Protein AF-A0A7X0C3B8-F1 (afdb_monomer_lite)

Foldseek 3Di:
DQCLPVDDDDQDDPVSDDCVLCDDPLVPVQWDQDPVGTGGDSVSRVVSVVVVVVVCVVVLVDADPVDPVNHDVVVVVDDDPRSVVVVVVD

Secondary structure (DSSP, 8-state):
--GGGS-SSPPPPGGGS-TTT--GGGHHHHEEEETTEEEE-HHHHHHHHHHHHHHHHHHT----TT-GGG--THHHH--HHHHHHHHTT-

pLDDT: mean 79.98, std 10.64, range [44.5, 93.88]

Structure (mmCIF, N/CA/C/O backbone):
data_AF-A0A7X0C3B8-F1
#
_entry.id   AF-A0A7X0C3B8-F1
#
loop_
_atom_site.group_PDB
_atom_site.id
_atom_site.type_symbol
_atom_site.label_atom_id
_atom_site.label_alt_id
_atom_site.label_comp_id
_atom_site.label_asym_id
_atom_site.label_entity_id
_atom_site.label_seq_id
_atom_site.pdbx_PDB_ins_code
_atom_site.Cartn_x
_atom_site.Cartn_y
_atom_site.Cartn_z
_atom_site.occupancy
_atom_site.B_iso_or_equiv
_atom_site.auth_seq_id
_atom_site.auth_comp_id
_atom_site.auth_asym_id
_atom_site.auth_atom_id
_atom_site.pdbx_PDB_model_num
ATOM 1 N N . MET A 1 1 ? -0.985 -13.125 -0.897 1.00 44.50 1 MET A N 1
ATOM 2 C CA . MET A 1 1 ? 0.175 -12.275 -0.548 1.00 44.50 1 MET A CA 1
ATOM 3 C C . MET A 1 1 ? 0.951 -11.993 -1.827 1.00 44.50 1 MET A C 1
ATOM 5 O O . MET A 1 1 ? 1.160 -12.951 -2.565 1.00 44.50 1 MET A O 1
ATOM 9 N N . PRO A 1 2 ? 1.293 -10.732 -2.148 1.00 56.91 2 PRO A N 1
ATOM 10 C CA . PRO A 1 2 ? 1.984 -10.406 -3.395 1.00 56.91 2 PRO A CA 1
ATOM 11 C C . PRO A 1 2 ? 3.374 -11.057 -3.437 1.00 56.91 2 PRO A C 1
ATOM 13 O O . PRO A 1 2 ? 4.131 -10.958 -2.472 1.00 56.91 2 PRO A O 1
ATOM 16 N N . ARG A 1 3 ? 3.719 -11.686 -4.568 1.00 60.59 3 ARG A N 1
ATOM 17 C CA . ARG A 1 3 ? 4.987 -12.417 -4.799 1.00 60.59 3 ARG A CA 1
ATOM 18 C C . ARG A 1 3 ? 6.231 -11.517 -4.874 1.00 60.59 3 ARG A C 1
ATOM 20 O O . ARG A 1 3 ? 7.351 -11.987 -5.035 1.00 60.59 3 ARG A O 1
ATOM 27 N N . LEU A 1 4 ? 6.050 -10.206 -4.721 1.00 60.94 4 LEU A N 1
ATOM 28 C CA . LEU A 1 4 ? 7.096 -9.181 -4.756 1.00 60.94 4 LEU A CA 1
ATOM 29 C C . LEU A 1 4 ? 8.230 -9.395 -3.726 1.00 60.94 4 LEU A C 1
ATOM 31 O O . LEU A 1 4 ? 9.361 -8.935 -3.938 1.00 60.94 4 LEU A O 1
ATOM 35 N N . LEU A 1 5 ? 7.927 -10.058 -2.603 1.00 61.19 5 LEU A N 1
ATOM 36 C CA . LEU A 1 5 ? 8.845 -10.250 -1.473 1.00 61.19 5 LEU A CA 1
ATOM 37 C C . LEU A 1 5 ? 9.628 -11.572 -1.524 1.00 61.19 5 LEU A C 1
ATOM 39 O O . LEU A 1 5 ? 10.552 -11.745 -0.728 1.00 61.19 5 LEU A O 1
ATOM 43 N N . ASP A 1 6 ? 9.330 -12.454 -2.480 1.00 64.44 6 ASP A N 1
ATOM 44 C CA . ASP A 1 6 ? 10.054 -13.711 -2.668 1.00 64.44 6 ASP A CA 1
ATOM 45 C C . ASP A 1 6 ? 11.468 -13.387 -3.183 1.00 64.44 6 ASP A C 1
ATOM 47 O O . ASP A 1 6 ? 11.680 -12.865 -4.281 1.00 64.44 6 ASP A O 1
ATOM 51 N N . GLY A 1 7 ? 12.459 -13.553 -2.313 1.00 60.16 7 GLY A N 1
ATOM 52 C CA . GLY A 1 7 ? 13.778 -12.953 -2.467 1.00 60.16 7 GLY A CA 1
ATOM 53 C C . GLY A 1 7 ? 14.591 -13.395 -3.694 1.00 60.16 7 GLY A C 1
ATOM 54 O O . GLY A 1 7 ? 14.596 -14.550 -4.098 1.00 60.16 7 GLY A O 1
ATOM 55 N N . ARG A 1 8 ? 15.407 -12.428 -4.148 1.00 59.66 8 ARG A N 1
ATOM 56 C CA . ARG A 1 8 ? 16.632 -12.511 -4.973 1.00 59.66 8 ARG A CA 1
ATOM 57 C C . ARG A 1 8 ? 16.470 -12.961 -6.445 1.00 59.66 8 ARG A C 1
ATOM 59 O O . ARG A 1 8 ? 16.464 -14.136 -6.765 1.00 59.66 8 ARG A O 1
ATOM 66 N N . LYS A 1 9 ? 16.550 -11.973 -7.352 1.00 56.16 9 LYS A N 1
ATOM 67 C CA . LYS A 1 9 ? 16.869 -12.046 -8.805 1.00 56.16 9 LYS A CA 1
ATOM 68 C C . LYS A 1 9 ? 15.733 -12.124 -9.833 1.00 56.16 9 LYS A C 1
ATOM 70 O O . LYS A 1 9 ? 16.026 -11.910 -11.008 1.00 56.16 9 LYS A O 1
ATOM 75 N N . LYS A 1 10 ? 14.467 -12.342 -9.471 1.00 65.81 10 LYS A N 1
ATOM 76 C CA . LYS A 1 10 ? 13.395 -12.286 -10.483 1.00 65.81 10 LYS A CA 1
ATOM 77 C C . LYS A 1 10 ? 13.088 -10.829 -10.860 1.00 65.81 10 LYS A C 1
ATOM 79 O O . LYS A 1 10 ? 12.862 -10.001 -9.976 1.00 65.81 10 LYS A O 1
ATOM 84 N N . LYS A 1 11 ? 13.095 -10.511 -12.164 1.00 70.06 11 LYS A N 1
ATOM 85 C CA . LYS A 1 11 ? 12.548 -9.241 -12.670 1.00 70.06 11 LYS A CA 1
ATOM 86 C C . LYS A 1 11 ? 11.071 -9.200 -12.292 1.00 70.06 11 LYS A C 1
ATOM 88 O O . LYS A 1 11 ? 10.319 -10.084 -12.691 1.00 70.06 11 LYS A O 1
ATOM 93 N N . VAL A 1 12 ? 10.701 -8.210 -11.489 1.00 77.69 12 VAL A N 1
ATOM 94 C CA . VAL A 1 12 ? 9.320 -7.992 -11.064 1.00 77.69 12 VAL A CA 1
ATOM 95 C C . VAL A 1 12 ? 8.530 -7.510 -12.270 1.00 77.69 12 VAL A C 1
ATOM 97 O O . VAL A 1 12 ? 8.911 -6.536 -12.921 1.00 77.69 12 VAL A O 1
ATOM 100 N N . THR A 1 13 ? 7.456 -8.220 -12.576 1.00 80.50 13 THR A N 1
ATOM 101 C CA . THR A 1 13 ? 6.535 -7.880 -13.658 1.00 80.50 13 THR A CA 1
ATOM 102 C C . THR A 1 13 ? 5.265 -7.254 -13.096 1.00 80.50 13 THR A C 1
ATOM 104 O O . THR A 1 13 ? 5.001 -7.327 -11.896 1.00 80.50 13 THR A O 1
ATOM 107 N N . GLU A 1 14 ? 4.456 -6.650 -13.964 1.00 81.75 14 GLU A N 1
ATOM 108 C CA . GLU A 1 14 ? 3.131 -6.139 -13.588 1.00 81.75 14 GLU A CA 1
ATOM 109 C C . GLU A 1 14 ? 2.249 -7.219 -12.951 1.00 81.75 14 GLU A C 1
ATOM 111 O O . GLU A 1 14 ? 1.535 -6.935 -11.998 1.00 81.75 14 GLU A O 1
ATOM 116 N N . ALA A 1 15 ? 2.368 -8.473 -13.398 1.00 82.50 15 ALA A N 1
ATOM 117 C CA . ALA A 1 15 ? 1.626 -9.600 -12.837 1.00 82.50 15 ALA A CA 1
ATOM 118 C C . ALA A 1 15 ? 2.045 -9.974 -11.400 1.00 82.50 15 ALA A C 1
ATOM 120 O O . ALA A 1 15 ? 1.321 -10.699 -10.718 1.00 82.50 15 ALA A O 1
ATOM 121 N N . ASP A 1 16 ? 3.207 -9.511 -10.928 1.00 80.75 16 ASP A N 1
ATO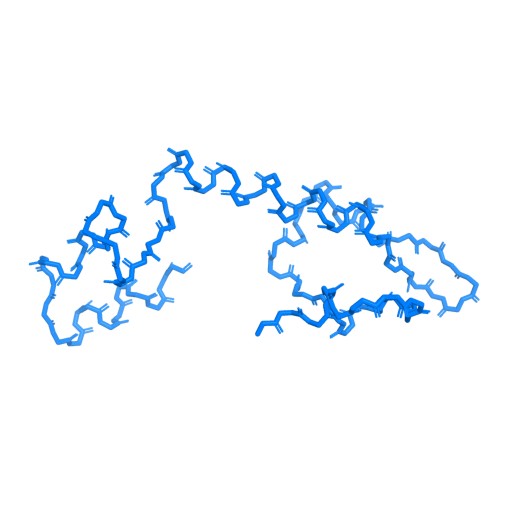M 122 C CA . ASP A 1 16 ? 3.692 -9.785 -9.570 1.00 80.75 16 ASP A CA 1
ATOM 123 C C . ASP A 1 16 ? 3.200 -8.742 -8.543 1.00 80.75 16 ASP A C 1
ATOM 125 O O . ASP A 1 16 ? 3.445 -8.897 -7.339 1.00 80.75 16 ASP A O 1
ATOM 129 N N . ILE A 1 17 ? 2.525 -7.677 -8.997 1.00 82.81 17 ILE A N 1
ATOM 130 C CA . ILE A 1 17 ? 2.102 -6.538 -8.176 1.00 82.81 17 ILE A CA 1
ATOM 131 C C . ILE A 1 17 ? 0.588 -6.360 -8.243 1.00 82.81 17 ILE A C 1
ATOM 133 O O . ILE A 1 17 ? -0.039 -6.514 -9.284 1.00 82.81 17 ILE A O 1
ATOM 137 N N . ASP A 1 18 ? 0.004 -5.992 -7.108 1.00 82.12 18 ASP A N 1
ATOM 138 C CA . ASP A 1 18 ? -1.384 -5.556 -7.050 1.00 82.12 18 ASP A CA 1
ATOM 139 C C . ASP A 1 18 ? -1.515 -4.115 -7.577 1.00 82.12 18 ASP A C 1
ATOM 141 O O . ASP A 1 18 ? -0.843 -3.199 -7.093 1.00 82.12 18 ASP A O 1
ATOM 145 N N . ALA A 1 19 ? -2.386 -3.910 -8.566 1.00 81.56 19 ALA A N 1
ATOM 146 C CA . ALA A 1 19 ? -2.649 -2.601 -9.157 1.00 81.56 19 ALA A CA 1
ATOM 147 C C . ALA A 1 19 ? -3.448 -1.672 -8.226 1.00 81.56 19 ALA A C 1
ATOM 149 O O . ALA A 1 19 ? -3.375 -0.453 -8.386 1.00 81.56 19 ALA A O 1
ATOM 150 N N . GLY A 1 20 ? -4.174 -2.224 -7.245 1.00 84.88 20 GLY A N 1
ATOM 151 C CA . GLY A 1 20 ? -4.999 -1.473 -6.294 1.00 84.88 20 GLY A CA 1
ATOM 152 C C . GLY A 1 20 ? -4.268 -0.312 -5.602 1.00 84.88 20 GLY A C 1
ATOM 153 O O . GLY A 1 20 ? -4.740 0.822 -5.681 1.00 84.88 20 GLY A O 1
ATOM 154 N N . PRO A 1 21 ? -3.100 -0.532 -4.969 1.00 83.69 21 PRO A N 1
ATOM 155 C CA . PRO A 1 21 ? -2.329 0.553 -4.367 1.00 83.69 21 PRO A CA 1
ATOM 156 C C . PRO A 1 21 ? -1.696 1.497 -5.406 1.00 83.69 21 PRO A C 1
ATOM 158 O O . PRO A 1 21 ? -1.441 2.663 -5.116 1.00 83.69 21 PRO A O 1
ATOM 161 N N . VAL A 1 22 ? -1.400 1.070 -6.632 1.00 88.69 22 VAL A N 1
ATOM 162 C CA . VAL A 1 22 ? -0.621 1.900 -7.569 1.00 88.69 22 VAL A CA 1
ATOM 163 C C . VAL A 1 22 ? -1.518 2.935 -8.267 1.00 88.69 22 VAL A C 1
ATOM 165 O O . VAL A 1 22 ? -1.930 2.794 -9.419 1.00 88.69 22 VAL A O 1
ATOM 168 N N . THR A 1 23 ? -1.822 4.026 -7.563 1.00 89.06 23 THR A N 1
ATOM 169 C CA . THR A 1 23 ? -2.743 5.079 -8.017 1.00 89.06 23 THR A CA 1
ATOM 170 C C . THR A 1 23 ? -2.072 6.448 -8.154 1.00 89.06 23 THR A C 1
ATOM 172 O O . THR A 1 23 ? -1.000 6.720 -7.607 1.00 89.06 23 THR A O 1
ATOM 175 N N . GLY A 1 24 ? -2.712 7.336 -8.922 1.00 90.56 24 GLY A N 1
ATOM 176 C CA . GLY A 1 24 ? -2.288 8.728 -9.074 1.00 90.56 24 GLY A CA 1
ATOM 177 C C . GLY A 1 24 ? -0.843 8.879 -9.557 1.00 90.56 24 GLY A C 1
ATOM 178 O O . GLY A 1 24 ? -0.424 8.247 -10.529 1.00 90.56 24 GLY A O 1
ATOM 179 N N . SER A 1 25 ? -0.074 9.723 -8.864 1.00 90.38 25 SER A N 1
ATOM 180 C CA . SER A 1 25 ? 1.314 10.040 -9.221 1.00 90.38 25 SER A CA 1
ATOM 181 C C . SER A 1 25 ? 2.264 8.842 -9.149 1.00 90.38 25 SER A C 1
ATOM 183 O O . SER A 1 25 ? 3.287 8.857 -9.834 1.00 90.38 25 SER A O 1
ATOM 185 N N . TRP A 1 26 ? 1.924 7.791 -8.394 1.00 93.88 26 TRP A N 1
ATOM 186 C CA . TRP A 1 26 ? 2.756 6.593 -8.279 1.00 93.88 26 TRP A CA 1
ATOM 187 C C . TRP A 1 26 ? 2.799 5.766 -9.560 1.00 93.88 26 TRP A C 1
ATOM 189 O O . TRP A 1 26 ? 3.820 5.131 -9.806 1.00 93.88 26 TRP A O 1
ATOM 199 N N . LYS A 1 27 ? 1.763 5.818 -10.413 1.00 90.88 27 LYS A N 1
ATOM 200 C CA . LYS A 1 27 ? 1.729 5.039 -11.664 1.00 90.88 27 LYS A CA 1
ATOM 201 C C . LYS A 1 27 ? 2.974 5.275 -12.522 1.00 90.88 27 LYS A C 1
ATOM 203 O O . LYS A 1 27 ? 3.604 4.330 -12.970 1.00 90.88 27 LYS A O 1
ATOM 208 N N . ARG A 1 28 ? 3.395 6.531 -12.673 1.00 90.06 28 ARG A N 1
ATOM 209 C CA . ARG A 1 28 ? 4.579 6.883 -13.479 1.00 90.06 28 ARG A CA 1
ATOM 210 C C . ARG A 1 28 ? 5.909 6.469 -12.845 1.00 90.06 28 ARG A C 1
ATOM 212 O O . ARG A 1 28 ? 6.902 6.361 -13.548 1.00 90.06 28 ARG A O 1
ATOM 219 N N . LEU A 1 29 ? 5.940 6.306 -11.522 1.00 90.94 29 LEU A N 1
ATOM 220 C CA . LEU A 1 29 ? 7.148 5.926 -10.785 1.00 90.94 29 LEU A CA 1
ATOM 221 C C . LEU A 1 29 ? 7.312 4.408 -10.732 1.00 90.94 29 LEU A C 1
ATOM 223 O O . LEU A 1 29 ? 8.428 3.908 -10.794 1.00 90.94 29 LEU A O 1
ATOM 227 N N . VAL A 1 30 ? 6.196 3.688 -10.613 1.00 91.94 30 VAL A N 1
ATOM 228 C CA . VAL A 1 30 ? 6.174 2.226 -10.565 1.00 91.94 30 VAL A CA 1
ATOM 229 C C . VAL A 1 30 ? 6.325 1.642 -11.966 1.00 91.94 30 VAL A C 1
ATOM 231 O O . VAL A 1 30 ? 7.135 0.740 -12.147 1.00 91.94 30 VAL A O 1
ATOM 234 N N . HIS A 1 31 ? 5.609 2.172 -12.961 1.00 90.25 31 HIS A N 1
ATOM 235 C CA . HIS A 1 31 ? 5.671 1.698 -14.343 1.00 90.25 31 HIS A CA 1
ATOM 236 C C . HIS A 1 31 ? 6.645 2.568 -15.146 1.00 90.25 31 HIS A C 1
ATOM 238 O O . HIS A 1 31 ? 6.339 3.712 -15.486 1.00 90.25 31 HIS A O 1
ATOM 244 N N . ARG A 1 32 ? 7.827 2.027 -15.457 1.00 84.00 32 ARG A N 1
ATOM 245 C CA . ARG A 1 32 ? 8.853 2.693 -16.269 1.00 84.00 32 ARG A CA 1
ATOM 246 C C . ARG A 1 32 ? 8.868 2.121 -17.692 1.00 84.00 32 ARG A C 1
ATOM 248 O O . ARG A 1 32 ? 8.765 0.905 -17.843 1.00 84.00 32 ARG A O 1
ATOM 255 N N . PRO A 1 33 ? 9.048 2.942 -18.741 1.00 80.19 33 PRO A N 1
ATOM 256 C CA . PRO A 1 33 ? 9.271 2.427 -20.089 1.00 80.19 33 PRO A CA 1
ATOM 257 C C . PRO A 1 33 ? 10.540 1.568 -20.141 1.00 80.19 33 PRO A C 1
ATOM 259 O O . PRO A 1 33 ? 11.573 1.952 -19.588 1.00 80.19 33 PRO A O 1
ATOM 262 N N . GLY A 1 34 ? 10.468 0.421 -20.810 1.00 77.19 34 GLY A N 1
ATOM 263 C CA . GLY A 1 34 ? 11.581 -0.499 -21.004 1.00 77.19 34 GLY A CA 1
ATOM 264 C C . GLY A 1 34 ? 11.599 -1.113 -22.410 1.00 77.19 34 GLY A C 1
ATOM 265 O O . GLY A 1 34 ? 10.645 -0.950 -23.172 1.00 77.19 34 GLY A O 1
ATOM 266 N N . PRO A 1 35 ? 12.671 -1.845 -22.769 1.00 70.75 35 PRO A N 1
ATOM 267 C CA . PRO A 1 35 ? 12.887 -2.352 -24.131 1.00 70.75 35 PRO A CA 1
ATOM 268 C C . PRO A 1 35 ? 11.800 -3.304 -24.660 1.00 70.75 35 PRO A C 1
ATOM 270 O O . PRO A 1 35 ? 11.693 -3.496 -25.865 1.00 70.75 35 PRO A O 1
ATOM 273 N N . HIS A 1 36 ? 10.997 -3.897 -23.772 1.00 71.81 36 HIS A N 1
ATOM 274 C CA . HIS A 1 36 ? 9.929 -4.849 -24.106 1.00 71.81 36 HIS A CA 1
ATOM 275 C C . HIS A 1 36 ? 8.548 -4.405 -23.581 1.00 71.81 36 HIS A C 1
ATOM 277 O O . HIS A 1 36 ? 7.692 -5.248 -23.333 1.00 71.81 36 HIS A O 1
ATOM 283 N N . GLY A 1 37 ? 8.335 -3.100 -23.364 1.00 76.31 37 GLY A N 1
ATOM 284 C CA . GLY A 1 37 ? 7.096 -2.549 -22.792 1.00 76.31 37 GLY A CA 1
ATOM 285 C C . GLY A 1 37 ? 7.304 -1.903 -21.418 1.00 76.31 37 GLY A C 1
ATOM 286 O O . GLY A 1 37 ? 8.395 -1.416 -21.121 1.00 76.31 37 GLY A O 1
ATOM 287 N N . SER A 1 38 ? 6.272 -1.864 -20.567 1.00 75.31 38 SER A N 1
ATOM 288 C CA . SER A 1 38 ? 6.393 -1.346 -19.197 1.00 75.31 38 SER A CA 1
ATOM 289 C C . SER A 1 38 ? 7.173 -2.326 -18.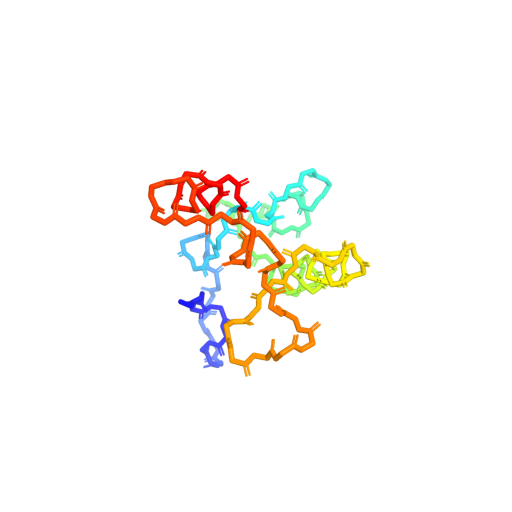313 1.00 75.31 38 SER A C 1
ATOM 291 O O . SER A 1 38 ? 6.918 -3.526 -18.271 1.00 75.31 38 SER A O 1
ATOM 293 N N . THR A 1 39 ? 8.172 -1.815 -17.602 1.00 84.31 39 THR A N 1
ATOM 294 C CA . THR A 1 39 ? 8.898 -2.538 -16.554 1.00 84.31 39 THR A CA 1
ATOM 295 C C . THR A 1 39 ? 8.518 -1.953 -15.209 1.00 84.31 39 THR A C 1
ATOM 297 O O . THR A 1 39 ? 8.339 -0.740 -15.088 1.00 84.31 39 THR A O 1
ATOM 300 N N . VAL A 1 40 ? 8.429 -2.801 -14.188 1.00 88.25 40 VAL A N 1
ATOM 301 C CA . VAL A 1 40 ? 8.139 -2.322 -12.844 1.00 88.25 40 VAL A CA 1
ATOM 302 C C . VAL A 1 40 ? 9.420 -2.006 -12.078 1.00 88.25 40 VAL A C 1
ATOM 304 O O . VAL A 1 40 ? 10.298 -2.855 -11.916 1.00 88.25 40 VAL A O 1
ATOM 307 N N . ASP A 1 41 ? 9.505 -0.786 -11.553 1.00 88.88 41 ASP A N 1
ATOM 308 C CA . ASP A 1 41 ? 10.509 -0.419 -10.563 1.00 88.88 41 ASP A CA 1
ATOM 309 C C . ASP A 1 41 ? 10.119 -0.982 -9.185 1.00 88.88 41 ASP A C 1
ATOM 311 O O . ASP A 1 41 ? 9.175 -0.532 -8.524 1.00 88.88 41 ASP A O 1
ATOM 315 N N . LYS A 1 42 ? 10.873 -1.992 -8.737 1.00 85.50 42 LYS A N 1
ATOM 316 C CA . LYS A 1 42 ? 10.656 -2.667 -7.451 1.00 85.50 42 LYS A CA 1
ATOM 317 C C . LYS A 1 42 ? 10.752 -1.707 -6.262 1.00 85.50 42 LYS A C 1
ATOM 319 O O . LYS A 1 42 ? 9.988 -1.848 -5.302 1.00 85.50 42 LYS A O 1
ATOM 324 N N . ASN A 1 43 ? 11.680 -0.755 -6.299 1.00 88.50 43 ASN A N 1
ATOM 325 C CA . ASN A 1 43 ? 11.908 0.165 -5.189 1.00 88.50 43 ASN A CA 1
ATOM 326 C C . ASN A 1 43 ? 10.766 1.178 -5.110 1.00 88.50 43 ASN A C 1
ATOM 328 O O . ASN A 1 43 ? 10.208 1.386 -4.031 1.00 88.50 43 ASN A O 1
ATOM 332 N N . ALA A 1 44 ? 10.349 1.731 -6.251 1.00 91.19 44 ALA A N 1
ATOM 333 C CA . ALA A 1 44 ? 9.190 2.611 -6.327 1.00 91.19 44 ALA A CA 1
ATOM 334 C C . ALA A 1 44 ? 7.908 1.893 -5.885 1.00 91.19 44 ALA A C 1
ATOM 336 O O . ALA A 1 44 ? 7.141 2.450 -5.102 1.00 91.19 44 ALA A O 1
ATOM 337 N N . CYS A 1 45 ? 7.704 0.639 -6.307 1.00 90.12 45 CYS A N 1
ATOM 338 C CA . CYS A 1 45 ? 6.580 -0.178 -5.850 1.00 90.12 45 CYS A CA 1
ATOM 339 C C . CYS A 1 45 ? 6.609 -0.380 -4.329 1.00 90.12 45 CYS A C 1
ATOM 341 O O . CYS A 1 45 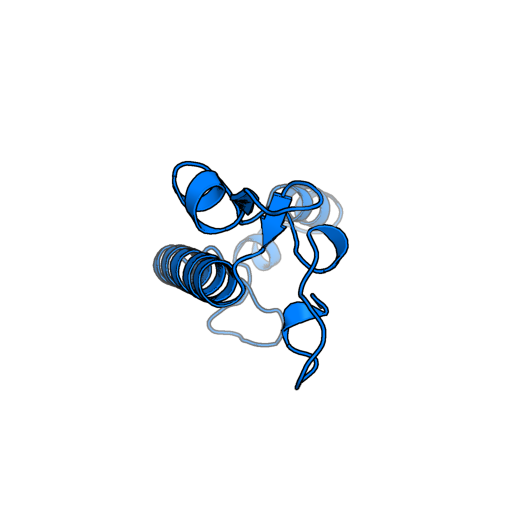? 5.599 -0.181 -3.654 1.00 90.12 45 CYS A O 1
ATOM 343 N N . THR A 1 46 ? 7.769 -0.729 -3.769 1.00 90.56 46 THR A N 1
ATOM 344 C CA . THR A 1 46 ? 7.927 -0.934 -2.320 1.00 90.56 46 THR A CA 1
ATOM 345 C C . THR A 1 46 ? 7.596 0.346 -1.552 1.00 90.56 46 THR A C 1
ATOM 347 O O . THR A 1 46 ? 6.796 0.324 -0.617 1.00 90.56 46 THR A O 1
ATOM 350 N N . MET A 1 47 ? 8.135 1.488 -1.986 1.00 93.44 47 MET A N 1
ATOM 351 C CA . MET A 1 47 ? 7.860 2.785 -1.365 1.00 93.44 47 MET A CA 1
ATOM 352 C C . MET A 1 47 ? 6.398 3.219 -1.517 1.00 93.44 47 MET A C 1
ATOM 354 O O . MET A 1 47 ? 5.828 3.775 -0.575 1.00 93.44 47 MET A O 1
ATOM 358 N N . CYS A 1 48 ? 5.772 2.936 -2.661 1.00 93.69 48 CYS A N 1
ATOM 359 C CA . CYS A 1 48 ? 4.356 3.195 -2.916 1.00 93.69 48 CYS A CA 1
ATOM 360 C C . CYS A 1 48 ? 3.466 2.443 -1.915 1.00 93.69 48 CYS A C 1
ATOM 362 O O . CYS A 1 48 ? 2.598 3.051 -1.277 1.00 93.69 48 CYS A O 1
ATOM 364 N N . VAL A 1 49 ? 3.724 1.143 -1.730 1.00 91.50 49 VAL A N 1
ATOM 365 C CA . VAL A 1 49 ? 3.001 0.289 -0.777 1.00 91.50 49 VAL A CA 1
ATOM 366 C C . VAL A 1 49 ? 3.215 0.778 0.653 1.00 91.50 49 VAL A C 1
ATOM 368 O O . VAL A 1 49 ? 2.242 1.007 1.367 1.00 91.50 49 VAL A O 1
ATOM 371 N N . LEU A 1 50 ? 4.463 1.020 1.066 1.00 93.06 50 LEU A N 1
ATOM 372 C CA . LEU A 1 50 ? 4.773 1.491 2.421 1.00 93.06 50 LEU A CA 1
ATOM 373 C C . LEU A 1 50 ? 4.134 2.850 2.729 1.00 93.06 50 LEU A C 1
ATOM 375 O O . LEU A 1 50 ? 3.602 3.053 3.821 1.00 93.06 50 LEU A O 1
ATOM 379 N N . THR A 1 51 ? 4.138 3.774 1.766 1.00 93.62 51 THR A N 1
ATOM 380 C CA . THR A 1 51 ? 3.540 5.103 1.941 1.00 93.62 51 THR A CA 1
ATOM 381 C C . THR A 1 51 ? 2.031 5.009 2.134 1.00 93.62 51 THR A C 1
ATOM 383 O O . THR A 1 51 ? 1.477 5.652 3.028 1.00 93.62 51 THR A O 1
ATOM 386 N N . GLN A 1 52 ? 1.347 4.209 1.317 1.00 90.44 52 GLN A N 1
ATOM 387 C CA . GLN A 1 52 ? -0.100 4.033 1.444 1.00 90.44 52 GLN A CA 1
ATOM 388 C C . GLN A 1 52 ? -0.466 3.280 2.709 1.00 90.44 52 GLN A C 1
ATOM 390 O O . GLN A 1 52 ? -1.342 3.726 3.448 1.00 90.44 52 GLN A O 1
ATOM 395 N N . PHE A 1 53 ? 0.270 2.217 3.023 1.00 90.31 53 PHE A N 1
ATOM 396 C CA . PHE A 1 53 ? 0.107 1.483 4.266 1.00 90.31 53 PHE A CA 1
ATOM 397 C C . PHE A 1 53 ? 0.242 2.412 5.478 1.00 90.31 53 PHE A C 1
ATOM 399 O O . PHE A 1 53 ? -0.627 2.433 6.347 1.00 90.31 53 PHE A O 1
ATOM 406 N N . HIS A 1 54 ? 1.264 3.273 5.502 1.00 90.75 54 HIS A N 1
ATOM 407 C CA . HIS A 1 54 ? 1.434 4.267 6.559 1.00 90.75 54 HIS A CA 1
ATOM 408 C C . HIS A 1 54 ? 0.263 5.265 6.639 1.00 90.75 54 HIS A C 1
ATOM 410 O O . HIS A 1 54 ? -0.197 5.588 7.738 1.00 90.75 54 HIS A O 1
ATOM 416 N N . ARG A 1 55 ? -0.257 5.739 5.497 1.00 90.88 55 ARG A N 1
ATOM 417 C CA . ARG A 1 55 ? -1.433 6.631 5.454 1.00 90.88 55 ARG A CA 1
ATOM 418 C C . ARG A 1 55 ? -2.677 5.961 6.040 1.00 90.88 55 ARG A C 1
ATOM 420 O O . ARG A 1 55 ? -3.329 6.561 6.894 1.00 90.88 55 ARG A O 1
ATOM 427 N N . HIS A 1 56 ? -2.967 4.722 5.653 1.00 89.00 56 HIS A N 1
ATOM 428 C CA . HIS A 1 56 ? -4.108 3.970 6.181 1.00 89.00 56 HIS A CA 1
ATOM 429 C C . HIS A 1 56 ? -3.927 3.599 7.661 1.00 89.00 56 HIS A C 1
ATOM 431 O O . HIS A 1 56 ? -4.876 3.671 8.443 1.00 89.00 56 HIS A O 1
ATOM 437 N N . LEU A 1 57 ? -2.697 3.312 8.108 1.00 87.88 57 LEU A N 1
ATOM 438 C CA . LEU A 1 57 ? -2.407 3.119 9.532 1.00 87.88 57 LEU A CA 1
ATOM 439 C C . LEU A 1 57 ? -2.710 4.364 10.371 1.00 87.88 57 LEU A C 1
ATOM 441 O O . LEU A 1 57 ? -3.217 4.207 11.489 1.00 87.88 57 LEU A O 1
ATOM 445 N N . LYS A 1 58 ? -2.402 5.564 9.853 1.00 88.88 58 LYS A N 1
ATOM 446 C CA . LYS A 1 58 ? -2.709 6.852 10.499 1.00 88.88 58 LYS A CA 1
ATOM 447 C C . LYS A 1 58 ? -4.212 7.123 10.562 1.00 88.88 58 LYS A C 1
ATOM 449 O O . LYS A 1 58 ? -4.685 7.571 11.599 1.00 88.88 58 LYS A O 1
ATOM 454 N N . ARG A 1 59 ? -4.953 6.808 9.496 1.00 87.94 59 ARG A N 1
ATOM 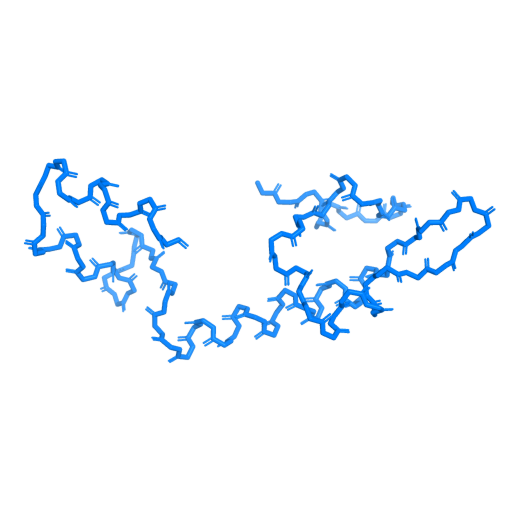455 C CA . ARG A 1 59 ? -6.417 6.981 9.423 1.00 87.94 59 ARG A CA 1
ATOM 456 C C . ARG A 1 59 ? -7.226 5.927 10.179 1.00 87.94 59 ARG A C 1
ATOM 458 O O . ARG A 1 59 ? -8.420 6.115 10.345 1.00 87.94 59 ARG A O 1
ATOM 465 N N . ARG A 1 60 ? -6.566 4.880 10.695 1.00 83.06 60 ARG A N 1
ATOM 466 C CA . ARG A 1 60 ? -7.192 3.715 11.354 1.00 83.06 60 ARG A CA 1
ATOM 467 C C . ARG A 1 60 ? -8.033 2.849 10.404 1.00 83.06 60 ARG A C 1
ATOM 469 O O . ARG A 1 60 ? -8.851 2.081 10.886 1.00 83.06 60 ARG A O 1
ATOM 476 N N . ASP A 1 61 ? -7.736 2.880 9.107 1.00 85.19 61 ASP A N 1
ATOM 477 C CA . ASP A 1 61 ? -8.461 2.106 8.083 1.00 85.19 61 ASP A CA 1
ATOM 478 C C . ASP A 1 61 ? -7.967 0.653 7.953 1.00 85.19 61 ASP A C 1
ATOM 480 O O . ASP A 1 61 ? -8.565 -0.156 7.252 1.00 85.19 61 ASP A O 1
ATOM 484 N N . ILE A 1 62 ? -6.842 0.308 8.590 1.00 85.00 62 ILE A N 1
ATOM 485 C CA . ILE A 1 62 ? -6.311 -1.062 8.584 1.00 85.00 62 ILE A CA 1
ATOM 486 C C . ILE A 1 62 ? -6.752 -1.776 9.849 1.00 85.00 62 ILE A C 1
ATOM 488 O O . ILE A 1 62 ? -6.320 -1.421 10.956 1.00 85.00 62 ILE A O 1
ATOM 492 N N . HIS A 1 63 ? -7.544 -2.824 9.646 1.00 84.31 63 HIS A N 1
ATOM 493 C CA . HIS A 1 63 ? -8.059 -3.671 10.705 1.00 84.31 63 HIS A CA 1
ATOM 494 C C . HIS A 1 63 ? -7.408 -5.057 10.687 1.00 84.31 63 HIS A C 1
ATOM 496 O O . HIS A 1 63 ? -7.084 -5.605 9.636 1.00 84.31 63 HIS A O 1
ATOM 502 N N . SER A 1 64 ? -7.207 -5.631 11.868 1.00 82.38 64 SER A N 1
ATOM 503 C CA . SER A 1 64 ? -6.693 -6.985 12.056 1.00 82.38 64 SER A CA 1
ATOM 504 C C . SER A 1 64 ? -7.559 -7.718 13.065 1.00 82.38 64 SER A C 1
ATOM 506 O O . SER A 1 64 ? -7.791 -7.225 14.167 1.00 82.38 64 SER A O 1
ATOM 508 N N . HIS A 1 65 ? -8.005 -8.920 12.701 1.00 74.88 65 HIS A N 1
ATOM 509 C CA . HIS A 1 65 ? -8.835 -9.753 13.569 1.00 74.88 65 HIS A CA 1
ATOM 510 C C . HIS A 1 65 ? -8.085 -10.209 14.833 1.00 74.88 65 HIS A C 1
ATOM 512 O O . HIS A 1 65 ? -8.675 -10.323 15.899 1.00 74.88 65 HIS A O 1
ATOM 518 N N . ALA A 1 66 ? -6.770 -10.429 14.733 1.00 78.81 66 ALA A N 1
ATOM 519 C CA . ALA A 1 66 ? -5.947 -10.928 15.836 1.00 78.81 66 ALA A CA 1
ATOM 520 C C . ALA A 1 66 ? -5.538 -9.842 16.851 1.00 78.81 66 ALA A C 1
ATOM 522 O O . ALA A 1 66 ? -4.900 -10.145 17.854 1.00 78.81 66 ALA A O 1
ATOM 523 N N . SER A 1 67 ? -5.854 -8.568 16.596 1.00 77.94 67 SER A N 1
ATOM 524 C CA . SER A 1 67 ? -5.420 -7.455 17.441 1.00 77.94 67 SER A CA 1
ATOM 525 C C . SER A 1 67 ? -6.611 -6.690 17.996 1.00 77.94 67 SER A C 1
ATOM 527 O O . SER A 1 67 ? -7.299 -5.997 17.253 1.00 77.94 67 SER A O 1
ATOM 529 N N . ALA A 1 68 ? -6.784 -6.702 19.321 1.00 75.94 68 ALA A N 1
ATOM 530 C CA . ALA A 1 68 ? -7.825 -5.914 19.986 1.00 75.94 68 ALA A CA 1
ATOM 531 C C . ALA A 1 68 ? -7.688 -4.404 19.697 1.00 75.94 68 ALA A C 1
ATOM 533 O O . ALA A 1 68 ? -8.669 -3.712 19.456 1.00 75.94 68 ALA A O 1
ATOM 534 N N . ARG A 1 69 ? -6.452 -3.887 19.613 1.00 80.56 69 ARG A N 1
ATOM 535 C CA . ARG A 1 69 ? -6.178 -2.461 19.338 1.00 80.56 69 ARG A CA 1
ATOM 536 C C . ARG A 1 69 ? -6.490 -2.036 17.896 1.00 80.56 69 ARG A C 1
ATOM 538 O O . ARG A 1 69 ? -6.621 -0.839 17.623 1.00 80.56 69 ARG A O 1
ATOM 545 N N . ARG A 1 70 ? -6.519 -2.989 16.962 1.00 79.25 70 ARG A N 1
ATOM 546 C CA . ARG A 1 70 ? -6.740 -2.766 15.524 1.00 79.25 70 ARG A CA 1
ATOM 547 C C . ARG A 1 70 ? -7.951 -3.552 15.017 1.00 79.25 70 ARG A C 1
ATOM 549 O O . ARG A 1 70 ? -8.029 -3.806 13.823 1.00 79.25 70 ARG A O 1
ATOM 556 N N . ARG A 1 71 ? -8.890 -3.936 15.881 1.00 80.56 71 ARG A N 1
ATOM 557 C CA . ARG A 1 71 ? -10.129 -4.590 15.450 1.00 80.56 71 ARG A CA 1
ATOM 558 C C . ARG A 1 71 ? -10.956 -3.625 14.590 1.00 80.56 71 ARG A C 1
ATOM 560 O O . ARG A 1 71 ? -10.833 -2.408 14.739 1.00 80.56 71 ARG A O 1
ATOM 567 N N . ASP A 1 72 ? -11.751 -4.154 13.663 1.00 81.81 72 ASP A N 1
ATOM 568 C CA . ASP A 1 72 ? -12.738 -3.350 12.936 1.00 81.81 72 ASP A CA 1
ATOM 569 C C . ASP A 1 72 ? -13.894 -3.004 13.887 1.00 81.81 72 ASP A C 1
ATOM 571 O O . ASP A 1 72 ? -14.589 -3.926 14.322 1.00 81.81 72 ASP A O 1
ATOM 575 N N . PRO A 1 73 ? -14.119 -1.721 14.227 1.00 78.00 73 PRO A N 1
ATOM 576 C CA . PRO A 1 73 ? -15.190 -1.335 15.142 1.00 78.00 73 PRO A CA 1
ATOM 577 C C . PRO A 1 73 ? -16.582 -1.672 14.589 1.00 78.00 73 PRO A C 1
ATOM 579 O O . PRO A 1 73 ? -17.518 -1.877 15.355 1.00 78.00 73 PRO A O 1
ATOM 582 N N . ARG A 1 74 ? -16.741 -1.800 13.264 1.00 76.06 74 ARG A N 1
ATOM 583 C CA . ARG A 1 74 ? -18.021 -2.201 12.662 1.00 76.06 74 ARG A CA 1
ATOM 584 C C . ARG A 1 74 ? -18.372 -3.654 12.959 1.00 76.06 74 ARG A C 1
ATOM 586 O O . ARG A 1 74 ? -19.549 -3.983 12.955 1.00 76.06 74 ARG A O 1
ATOM 593 N N . ALA A 1 75 ? -17.383 -4.504 13.245 1.00 77.06 75 ALA A N 1
ATOM 594 C CA . ALA A 1 75 ? -17.618 -5.895 13.635 1.00 77.06 75 ALA A CA 1
ATOM 595 C C . ALA A 1 75 ? -18.301 -6.025 15.005 1.00 77.06 75 ALA A C 1
ATOM 597 O O . ALA A 1 75 ? -18.860 -7.072 15.310 1.00 77.06 75 ALA A O 1
ATOM 598 N N . GLU A 1 76 ? -18.231 -4.985 15.840 1.00 73.56 76 GLU A N 1
ATOM 599 C CA . GLU A 1 76 ? -18.901 -4.951 17.145 1.00 73.56 76 GLU A CA 1
ATOM 600 C C . GLU A 1 76 ? -20.309 -4.353 17.049 1.00 73.56 76 GLU A C 1
ATOM 602 O O . GLU A 1 76 ? -21.162 -4.653 17.878 1.00 73.56 76 GLU A O 1
ATOM 607 N N . LEU A 1 77 ? -20.560 -3.530 16.026 1.00 79.56 77 LEU A N 1
ATOM 608 C CA . LEU A 1 77 ? -21.820 -2.807 15.841 1.00 79.56 77 LEU A CA 1
ATOM 609 C C . LEU A 1 77 ? -22.772 -3.480 14.844 1.00 79.56 77 LEU A C 1
ATOM 611 O O . LEU A 1 77 ? -23.977 -3.251 14.905 1.00 79.56 77 LEU A O 1
ATOM 615 N N . LEU A 1 78 ? -22.246 -4.272 13.908 1.00 78.88 78 LEU A N 1
ATOM 616 C CA . LEU A 1 78 ? -23.014 -4.939 12.859 1.00 78.88 78 LEU A CA 1
ATOM 617 C C . LEU A 1 78 ? -22.958 -6.456 13.050 1.00 78.88 78 LEU A C 1
ATOM 619 O O . LEU A 1 78 ? -21.896 -7.021 13.305 1.00 78.88 78 LEU A O 1
ATOM 623 N N . THR A 1 79 ? -24.093 -7.126 12.867 1.00 79.38 79 THR A N 1
ATOM 624 C CA . THR A 1 79 ? -24.221 -8.588 12.919 1.00 79.38 79 THR A CA 1
ATOM 625 C C . THR A 1 79 ? -24.593 -9.159 11.551 1.00 79.38 79 THR A C 1
ATOM 627 O O . THR A 1 79 ? -25.223 -8.491 10.729 1.00 79.38 79 THR A O 1
ATOM 630 N N . GLY A 1 80 ? -24.178 -10.405 11.295 1.00 78.81 80 GLY A N 1
ATOM 631 C CA . GLY A 1 80 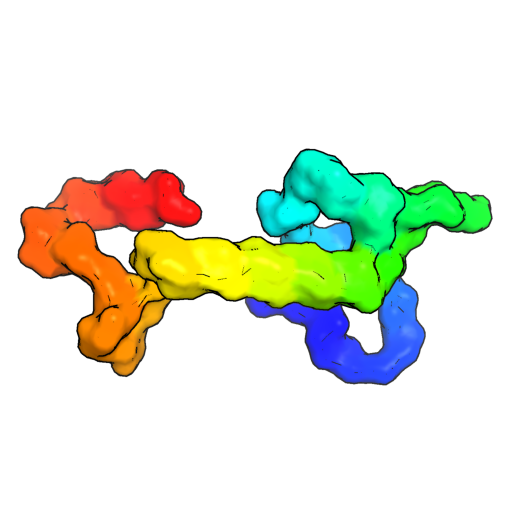? -24.566 -11.171 10.106 1.00 78.81 80 GLY A CA 1
ATOM 632 C C . GLY A 1 80 ? -24.287 -10.452 8.780 1.00 78.81 80 GLY A C 1
ATOM 633 O O . GLY A 1 80 ? -23.183 -9.959 8.537 1.00 78.81 80 GLY A O 1
ATOM 634 N N . ASP A 1 81 ? -25.304 -10.379 7.926 1.00 80.00 81 ASP A N 1
ATOM 635 C CA . ASP A 1 81 ? -25.197 -9.855 6.560 1.00 80.00 81 ASP A CA 1
ATOM 636 C C . ASP A 1 81 ? -24.811 -8.371 6.506 1.00 80.00 81 ASP A C 1
ATOM 638 O O . ASP A 1 81 ? -24.080 -7.949 5.606 1.00 80.00 81 ASP A O 1
ATOM 642 N N . ALA A 1 82 ? -25.223 -7.578 7.502 1.00 77.00 82 ALA A N 1
ATOM 643 C CA . ALA A 1 82 ? -24.873 -6.161 7.583 1.00 77.00 82 ALA A CA 1
ATOM 644 C C . ALA A 1 82 ? -23.360 -5.958 7.773 1.00 77.00 82 ALA A C 1
ATOM 646 O O . ALA A 1 82 ? -22.766 -5.060 7.170 1.00 77.00 82 ALA A O 1
ATOM 647 N N . TYR A 1 83 ? -22.717 -6.829 8.556 1.00 79.62 83 TYR A N 1
ATOM 648 C CA . TYR A 1 83 ? -21.265 -6.823 8.720 1.00 79.62 83 TYR A CA 1
ATOM 649 C C . TYR A 1 83 ? -20.550 -7.236 7.427 1.00 79.62 83 TYR A C 1
ATOM 651 O O . TYR A 1 83 ? -19.605 -6.568 7.000 1.00 79.62 83 TYR A O 1
ATOM 659 N N . MET A 1 84 ? -21.029 -8.291 6.760 1.00 78.94 84 MET A N 1
ATOM 660 C CA . MET A 1 84 ? -20.436 -8.769 5.505 1.00 78.94 84 MET A CA 1
ATOM 661 C C . MET A 1 84 ? -20.524 -7.718 4.389 1.00 78.94 84 MET A C 1
ATOM 663 O O . MET A 1 84 ? -19.538 -7.480 3.688 1.00 78.94 84 MET A O 1
ATOM 667 N N . ALA A 1 85 ? -21.659 -7.023 4.275 1.00 79.81 85 ALA A N 1
ATOM 668 C CA . ALA A 1 85 ? -21.850 -5.939 3.315 1.00 79.81 85 ALA A CA 1
ATOM 669 C C . ALA A 1 85 ? -20.964 -4.715 3.608 1.00 79.81 85 ALA A C 1
ATOM 671 O O . ALA A 1 85 ? -20.458 -4.084 2.678 1.00 79.81 85 ALA A O 1
ATOM 672 N N . ALA A 1 86 ? -20.750 -4.375 4.884 1.00 72.88 86 ALA A N 1
ATOM 673 C CA . ALA A 1 86 ? -19.856 -3.285 5.271 1.00 72.88 86 ALA A CA 1
ATOM 674 C C . ALA A 1 86 ? -18.383 -3.621 4.992 1.00 72.88 86 ALA A C 1
ATOM 676 O O . ALA A 1 86 ? -17.648 -2.774 4.488 1.00 72.88 86 ALA A O 1
ATOM 677 N N . AR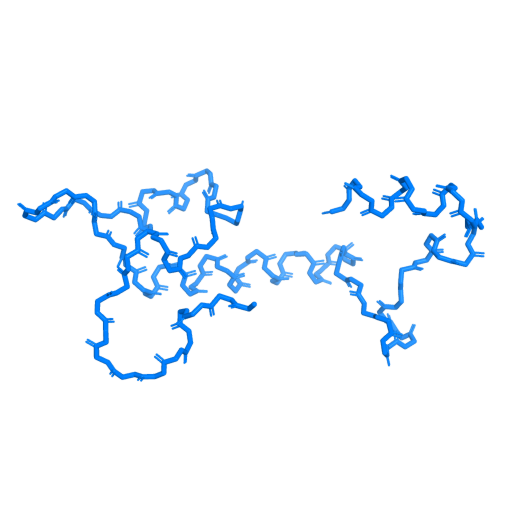G A 1 87 ? -17.966 -4.865 5.260 1.00 71.00 87 ARG A N 1
ATOM 678 C CA . ARG A 1 87 ? -16.594 -5.340 5.032 1.00 71.00 87 ARG A CA 1
ATOM 679 C C . ARG A 1 87 ? -16.204 -5.357 3.553 1.00 71.00 87 ARG A C 1
ATOM 681 O O . ARG A 1 87 ? -15.051 -5.096 3.242 1.00 71.00 87 ARG A O 1
ATOM 688 N N . ALA A 1 88 ? -17.143 -5.629 2.648 1.00 67.81 88 ALA A N 1
ATOM 689 C CA . ALA A 1 88 ? -16.889 -5.633 1.203 1.00 67.81 88 ALA A CA 1
ATOM 690 C C . ALA A 1 88 ? -16.587 -4.238 0.613 1.00 67.81 88 ALA A C 1
ATOM 692 O O . ALA A 1 88 ? -16.188 -4.135 -0.543 1.00 67.81 88 ALA A O 1
ATOM 693 N N . ARG A 1 89 ? -16.814 -3.165 1.383 1.00 58.53 89 ARG A N 1
ATOM 694 C CA . ARG A 1 89 ? -16.604 -1.767 0.966 1.00 58.53 89 ARG A CA 1
ATOM 695 C C . ARG A 1 89 ? -15.271 -1.183 1.452 1.00 58.53 89 ARG A C 1
ATOM 697 O O . ARG A 1 89 ? -15.009 -0.011 1.184 1.00 58.53 89 ARG A O 1
ATOM 704 N N . CYS A 1 90 ? -14.481 -1.965 2.189 1.00 51.94 90 CYS A N 1
ATOM 705 C CA . CYS A 1 90 ? -13.121 -1.637 2.619 1.00 51.94 90 CYS A CA 1
ATOM 706 C C . CYS A 1 90 ? -12.100 -2.274 1.677 1.00 51.94 90 CYS A C 1
ATOM 708 O O . CYS A 1 90 ? -11.097 -1.588 1.388 1.00 51.94 90 CYS A O 1
#

Sequence (90 aa):
MPRLLDGRKKKVTEADIDAGPVTGSWKRLVHRPGPHGSTVDKNACTMCVLTQFHRHLKRRDIHSHASARRRDPRAELLTGDAYMAARARC

Radius of gyration: 16.87 Å; chains: 1; bounding box: 42×24×44 Å

Organism: NCBI:txid1124761